Protein AF-F4BG54-F1 (afdb_monomer_lite)

pLDDT: mean 89.28, std 14.09, range [36.69, 98.31]

Sequence (123 aa):
MIAGISACSNSDRNLLLVADSDSDSGLAAVYVNGTDTIKGFVPNATIFNYTITGDLAGCTVATLNSDATLTSFSVNNSGTTYRGGIVVNCLNLGASTYTGTVSMTTTSGGYNYSGSLPVTITV

Foldseek 3Di:
DDDDDPCPDPQEAEFDKDWDAPQAQQKIKIFTDPQVPFAADDQLPWKKKKFKDFQLLQWWKWAAHSVRDTDDTDNHGIDIHGRGMMMTGRVVPDFDKTKIKMKMWTDGPNHIYIYMDIDIHGD

Organism: NCBI:txid622488

Secondary structure (DSSP, 8-state):
---------TTEEE--EEEEEETTTTEEEEEETTGGGSTT--TTT-EEEEEEEEGGGGSEEEEB-TTSPBPPPEE-SEEEEETTEEEEE-TTS-SSEEEEEEEEEEEETTEEEEEEEEEEEE-

Structure (mmCIF, N/CA/C/O backbone):
data_AF-F4BG54-F1
#
_entry.id   AF-F4BG54-F1
#
loop_
_atom_site.group_PDB
_atom_site.id
_atom_site.type_symbol
_atom_site.label_atom_id
_atom_site.label_alt_id
_atom_site.label_comp_id
_atom_site.label_asym_id
_atom_site.label_entity_id
_atom_site.label_seq_id
_atom_site.pdbx_PDB_ins_code
_atom_site.Cartn_x
_atom_site.Cartn_y
_atom_site.Cartn_z
_atom_site.occupancy
_atom_site.B_iso_or_equiv
_atom_site.auth_seq_id
_atom_site.auth_comp_id
_atom_site.auth_asym_id
_atom_site.auth_atom_id
_atom_site.pdbx_PDB_model_num
ATOM 1 N N . MET A 1 1 ? -11.645 -38.248 12.475 1.00 36.69 1 MET A N 1
ATOM 2 C CA . MET A 1 1 ? -10.819 -37.120 12.001 1.00 36.69 1 MET A CA 1
ATOM 3 C C . MET A 1 1 ? -11.780 -35.976 11.729 1.00 36.69 1 MET A C 1
ATOM 5 O O . MET A 1 1 ? -12.622 -36.100 10.853 1.00 36.69 1 MET A O 1
ATOM 9 N N . ILE A 1 2 ? -11.793 -34.982 12.617 1.00 37.44 2 ILE A N 1
ATOM 10 C CA . ILE A 1 2 ? -12.769 -33.887 12.621 1.00 37.44 2 ILE A CA 1
ATOM 11 C C . ILE A 1 2 ? -12.498 -32.995 11.409 1.00 37.44 2 ILE A C 1
ATOM 13 O O . ILE A 1 2 ? -11.390 -32.489 11.249 1.00 37.44 2 ILE A O 1
ATOM 17 N N . ALA A 1 3 ? -13.505 -32.850 10.549 1.00 40.59 3 ALA A N 1
ATOM 18 C CA . ALA A 1 3 ? -13.519 -31.856 9.491 1.00 40.59 3 ALA A CA 1
ATOM 19 C C . ALA A 1 3 ? -13.491 -30.472 10.151 1.00 40.59 3 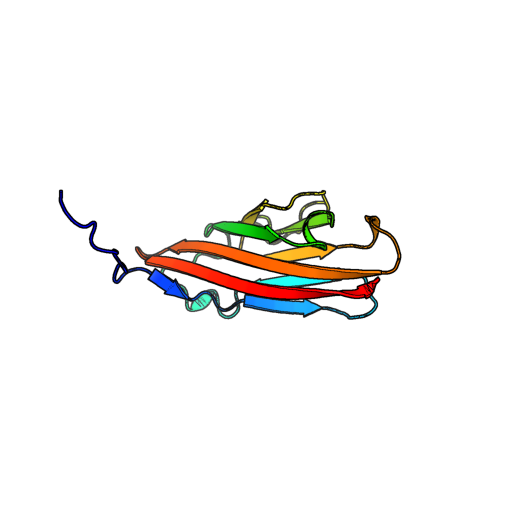ALA A C 1
ATOM 21 O O . ALA A 1 3 ? -14.397 -30.121 10.908 1.00 40.59 3 ALA A O 1
ATOM 22 N N . GLY A 1 4 ? -12.411 -29.728 9.918 1.00 41.00 4 GLY A N 1
ATOM 23 C CA . GLY A 1 4 ? -12.274 -28.355 10.376 1.00 41.00 4 GLY A CA 1
ATOM 24 C C . GLY A 1 4 ? -13.370 -27.514 9.743 1.00 41.00 4 GLY A C 1
ATOM 25 O O . GLY A 1 4 ? -13.367 -27.285 8.536 1.00 41.00 4 GLY A O 1
ATOM 26 N N . ILE A 1 5 ? -14.321 -27.093 10.569 1.00 47.72 5 ILE A N 1
ATOM 27 C CA . ILE A 1 5 ? -15.261 -26.026 10.256 1.00 47.72 5 ILE A CA 1
ATOM 28 C C . ILE A 1 5 ? -14.465 -24.843 9.693 1.00 47.72 5 ILE A C 1
ATOM 30 O O . ILE A 1 5 ? -13.593 -24.288 10.359 1.00 47.72 5 ILE A O 1
ATOM 34 N N . SER A 1 6 ? -14.722 -24.497 8.433 1.00 49.34 6 SER A N 1
ATOM 35 C CA . SER A 1 6 ? -14.261 -23.237 7.865 1.00 49.34 6 SER A CA 1
ATOM 36 C C . SER A 1 6 ? -14.987 -22.141 8.637 1.00 49.34 6 SER A C 1
ATOM 38 O O . SER A 1 6 ? -16.182 -21.912 8.452 1.00 49.34 6 SER A O 1
ATOM 40 N N . ALA A 1 7 ? -14.298 -21.556 9.612 1.00 45.62 7 ALA A N 1
ATOM 41 C CA . ALA A 1 7 ? -14.790 -20.412 10.347 1.00 45.62 7 ALA A CA 1
ATOM 42 C C . ALA A 1 7 ? -14.762 -19.206 9.402 1.00 45.62 7 ALA A C 1
ATOM 44 O O . ALA A 1 7 ? -13.809 -18.436 9.406 1.00 45.62 7 ALA A O 1
ATOM 45 N N . CYS A 1 8 ? -15.815 -19.021 8.603 1.00 49.19 8 CYS A N 1
ATOM 46 C CA . CYS A 1 8 ? -16.238 -17.666 8.270 1.00 49.19 8 CYS A CA 1
ATOM 47 C C . CYS A 1 8 ? -16.657 -17.045 9.601 1.00 49.19 8 CYS A C 1
ATOM 49 O O . CYS A 1 8 ? -17.771 -17.270 10.082 1.00 49.19 8 CYS A O 1
ATOM 51 N N . SER A 1 9 ? -15.719 -16.390 10.281 1.00 58.34 9 SER A N 1
ATOM 52 C CA . SER A 1 9 ? -16.033 -15.752 11.544 1.00 58.34 9 SER A CA 1
ATOM 53 C C . SER A 1 9 ? -17.026 -14.630 11.238 1.00 58.34 9 SER A C 1
ATOM 55 O O . SER A 1 9 ? -16.842 -13.864 10.295 1.00 58.34 9 SER A O 1
ATOM 57 N N . ASN A 1 10 ? -18.089 -14.494 12.033 1.00 61.78 10 ASN A N 1
ATOM 58 C CA . ASN A 1 10 ? -19.056 -13.384 11.924 1.00 61.78 10 ASN A CA 1
ATOM 59 C C . ASN A 1 10 ? -18.409 -11.987 12.138 1.00 61.78 10 ASN A C 1
ATOM 61 O O . ASN A 1 10 ? -19.099 -10.967 12.201 1.00 61.78 10 ASN A O 1
ATOM 65 N N . SER A 1 11 ? -17.085 -11.955 12.301 1.00 78.88 11 SER A N 1
ATOM 66 C CA . SER A 1 11 ? -16.246 -10.800 12.565 1.00 78.88 11 SER A CA 1
ATOM 67 C C . SER A 1 11 ? -15.445 -10.338 11.341 1.00 78.88 11 SER A C 1
ATOM 69 O O . SER A 1 11 ? -14.834 -9.273 11.421 1.00 78.88 11 SER A O 1
ATOM 71 N N . ASP A 1 12 ? -15.443 -11.083 10.231 1.00 87.44 12 ASP A N 1
ATOM 72 C CA . ASP A 1 12 ? -14.709 -10.704 9.021 1.00 87.44 12 ASP A CA 1
ATOM 73 C C . ASP A 1 12 ? -15.527 -9.725 8.164 1.00 87.44 12 ASP A C 1
ATOM 75 O O . ASP A 1 12 ? -16.711 -9.928 7.887 1.00 87.44 12 ASP A O 1
ATOM 79 N N . ARG A 1 13 ? -14.899 -8.619 7.761 1.00 92.50 13 ARG A N 1
ATOM 80 C CA . ARG A 1 13 ? -15.504 -7.526 6.994 1.00 92.50 13 ARG A CA 1
ATOM 81 C C . ARG A 1 13 ? -14.634 -7.158 5.796 1.00 92.50 13 ARG A C 1
ATOM 83 O O . ARG A 1 13 ? -13.417 -7.334 5.804 1.00 92.50 13 ARG A O 1
ATOM 90 N N . ASN A 1 14 ? -15.264 -6.612 4.764 1.00 93.12 14 ASN A N 1
ATOM 91 C CA . ASN A 1 14 ? -14.549 -6.154 3.579 1.00 93.12 14 ASN A CA 1
ATOM 92 C C . ASN A 1 14 ? -13.918 -4.769 3.814 1.00 93.12 14 ASN A C 1
ATOM 94 O O . ASN A 1 14 ? -14.567 -3.888 4.380 1.00 93.12 14 ASN A O 1
ATOM 98 N N . LEU A 1 15 ? -12.684 -4.567 3.348 1.00 94.69 15 LEU A N 1
ATOM 99 C CA . LEU A 1 15 ? -12.084 -3.249 3.132 1.00 94.69 15 LEU A CA 1
ATOM 100 C C . LEU A 1 15 ? -12.292 -2.860 1.679 1.00 94.69 15 LEU A C 1
ATOM 102 O O . LEU A 1 15 ? -11.878 -3.576 0.768 1.00 94.69 15 LEU A O 1
ATOM 106 N N . LEU A 1 16 ? -12.886 -1.694 1.463 1.00 95.62 16 LEU A N 1
ATOM 107 C CA . LEU A 1 16 ? -12.930 -1.108 0.137 1.00 95.62 16 LEU A CA 1
ATOM 108 C C . LEU A 1 16 ? -11.604 -0.395 -0.127 1.00 95.62 16 LEU A C 1
ATOM 110 O O . LEU A 1 16 ? -11.283 0.582 0.543 1.00 95.62 16 LEU A O 1
ATOM 114 N N . LEU A 1 17 ? -10.844 -0.889 -1.098 1.00 96.88 17 LEU A N 1
ATOM 115 C CA . LEU A 1 17 ? -9.619 -0.253 -1.569 1.00 96.88 17 LEU A CA 1
ATOM 116 C C . LEU A 1 17 ? -9.892 0.524 -2.853 1.00 96.88 17 LEU A C 1
ATOM 118 O O . LEU A 1 17 ? -10.654 0.074 -3.708 1.00 96.88 17 LEU A O 1
ATOM 122 N N . VAL A 1 18 ? -9.246 1.676 -2.984 1.00 96.25 18 VAL A N 1
ATOM 123 C CA . VAL A 1 18 ? -9.256 2.509 -4.188 1.00 96.25 18 VAL A CA 1
ATOM 124 C C . VAL A 1 18 ? -7.814 2.842 -4.552 1.00 96.25 18 VAL A C 1
ATOM 126 O O . VAL A 1 18 ? -6.972 3.021 -3.670 1.00 96.25 18 VAL A O 1
ATOM 129 N N . ALA A 1 19 ? -7.538 2.896 -5.851 1.00 94.31 19 ALA A N 1
ATOM 130 C CA . ALA A 1 19 ? -6.285 3.393 -6.393 1.00 94.31 19 ALA A CA 1
ATOM 131 C C . ALA A 1 19 ? -6.549 4.716 -7.108 1.00 94.31 19 ALA A C 1
ATOM 133 O O . ALA A 1 19 ? -7.471 4.810 -7.917 1.00 94.31 19 ALA A O 1
ATOM 134 N N . ASP A 1 20 ? -5.722 5.707 -6.811 1.00 91.44 20 ASP A N 1
ATOM 135 C CA . ASP A 1 20 ? -5.557 6.915 -7.604 1.00 91.44 20 ASP A CA 1
ATOM 136 C C . ASP A 1 20 ? -4.221 6.767 -8.339 1.00 91.44 20 ASP A C 1
ATOM 138 O O . ASP A 1 20 ? -3.144 6.843 -7.741 1.00 91.44 20 ASP A O 1
ATOM 142 N N . SER A 1 21 ? -4.303 6.383 -9.611 1.00 80.62 21 SER A N 1
ATOM 143 C CA . SER A 1 21 ? -3.150 6.223 -10.491 1.00 80.62 21 SER A CA 1
ATOM 144 C C . SER A 1 21 ? -3.183 7.325 -11.532 1.00 80.62 21 SER A C 1
ATOM 146 O O . SER A 1 21 ? -4.143 7.409 -12.302 1.00 80.62 21 SER A O 1
ATOM 148 N N . ASP A 1 22 ? -2.121 8.115 -11.600 1.00 72.56 22 ASP A N 1
ATOM 149 C CA . ASP A 1 22 ? -1.879 8.969 -12.752 1.00 72.56 22 ASP A CA 1
ATOM 150 C C . ASP A 1 22 ? -1.107 8.124 -13.770 1.00 72.56 22 ASP A C 1
ATOM 152 O O . ASP A 1 22 ? 0.032 7.714 -13.525 1.00 72.56 22 ASP A O 1
ATOM 156 N N . SER A 1 23 ? -1.791 7.755 -14.855 1.00 56.72 23 SER A N 1
ATOM 157 C CA . SER A 1 23 ? -1.400 6.687 -15.783 1.00 56.72 23 SER A CA 1
ATOM 158 C C . SER A 1 23 ? -0.077 6.912 -16.524 1.00 56.72 23 SER A C 1
ATOM 160 O O . SER A 1 23 ? 0.404 5.966 -17.137 1.00 56.72 23 SER A O 1
ATOM 162 N N . ASP A 1 24 ? 0.528 8.097 -16.422 1.00 64.06 24 ASP A N 1
ATOM 163 C CA . ASP A 1 24 ? 1.823 8.441 -17.030 1.00 64.06 24 ASP A CA 1
ATOM 164 C C . ASP A 1 24 ? 2.877 8.872 -15.993 1.00 64.06 24 ASP A C 1
ATOM 166 O O . ASP A 1 24 ? 3.994 9.259 -16.335 1.00 64.06 24 ASP A O 1
ATOM 170 N N . SER A 1 25 ? 2.540 8.824 -14.704 1.00 80.56 25 SER A N 1
ATOM 171 C CA . SER A 1 25 ? 3.434 9.278 -13.637 1.00 80.56 25 SER A CA 1
ATOM 172 C C . SER A 1 25 ? 4.371 8.183 -13.117 1.00 80.56 25 SER A C 1
ATOM 174 O O . SER A 1 25 ? 5.350 8.487 -12.435 1.00 80.56 25 SER A O 1
ATOM 176 N N . GLY A 1 26 ? 4.086 6.905 -13.393 1.00 90.44 26 GLY A N 1
ATOM 177 C CA . GLY A 1 26 ? 4.784 5.782 -12.767 1.00 90.44 26 GLY A CA 1
ATOM 178 C C . GLY A 1 26 ? 4.453 5.581 -11.282 1.00 90.44 26 GLY A C 1
ATOM 179 O O . GLY A 1 26 ? 5.141 4.806 -10.605 1.00 90.44 26 GLY A O 1
ATOM 180 N N . LEU A 1 27 ? 3.416 6.258 -10.767 1.00 94.25 27 LEU A N 1
ATOM 181 C CA . LEU A 1 27 ? 2.949 6.150 -9.386 1.00 94.25 27 LEU A CA 1
ATOM 182 C C . LEU A 1 27 ? 1.467 5.765 -9.297 1.00 94.25 27 LEU A C 1
ATOM 184 O O . LEU A 1 27 ? 0.648 6.112 -10.146 1.00 94.25 27 LEU A O 1
ATOM 188 N N . ALA A 1 28 ? 1.111 5.105 -8.197 1.00 95.06 28 ALA A N 1
ATOM 189 C CA . ALA A 1 28 ? -0.272 4.953 -7.765 1.00 95.06 28 ALA A CA 1
ATOM 190 C C . ALA A 1 28 ? -0.376 5.080 -6.244 1.00 95.06 28 ALA A C 1
ATOM 192 O O . ALA A 1 28 ? 0.331 4.397 -5.497 1.00 95.06 28 ALA A O 1
ATOM 193 N N . ALA A 1 29 ? -1.291 5.922 -5.774 1.00 95.31 29 ALA A N 1
ATOM 194 C CA . ALA A 1 29 ? -1.697 5.949 -4.378 1.00 95.31 29 ALA A CA 1
ATOM 195 C C . ALA A 1 29 ? -2.818 4.925 -4.171 1.00 95.31 29 ALA A C 1
ATOM 197 O O . ALA A 1 29 ? -3.845 4.982 -4.838 1.00 95.31 29 ALA A O 1
ATOM 198 N N . VAL A 1 30 ? -2.642 3.993 -3.237 1.00 96.56 30 VAL A N 1
ATOM 199 C CA . VAL A 1 30 ? -3.659 2.995 -2.885 1.00 96.56 30 VAL A CA 1
ATOM 200 C C . VAL A 1 30 ? -4.090 3.226 -1.454 1.00 96.56 30 VAL A C 1
ATOM 202 O O . VAL A 1 30 ? -3.255 3.251 -0.549 1.00 96.56 30 VAL A O 1
ATOM 205 N N . TYR A 1 31 ? -5.390 3.388 -1.239 1.00 95.62 31 TYR A N 1
ATOM 206 C CA . TYR A 1 31 ? -5.925 3.688 0.078 1.00 95.62 31 TYR A CA 1
ATOM 207 C C . TYR A 1 31 ? -7.258 3.002 0.363 1.00 95.62 31 TYR A C 1
ATOM 209 O O . TYR A 1 31 ? -8.016 2.636 -0.536 1.00 95.62 31 TYR A O 1
ATOM 217 N N . VAL A 1 32 ? -7.550 2.836 1.650 1.00 96.19 32 VAL A N 1
ATOM 218 C CA . VAL A 1 32 ? -8.853 2.388 2.136 1.00 96.19 32 VAL A CA 1
ATOM 219 C C . VAL A 1 32 ? -9.858 3.528 2.003 1.00 96.19 32 VAL A C 1
ATOM 221 O O . VAL A 1 32 ? -9.696 4.597 2.592 1.00 96.19 32 VAL A O 1
ATOM 224 N N . ASN A 1 33 ? -10.925 3.288 1.249 1.00 94.88 33 ASN A N 1
ATOM 225 C CA . ASN A 1 33 ? -12.034 4.217 1.105 1.00 94.88 33 ASN A CA 1
ATOM 226 C C . ASN A 1 33 ? -13.015 4.066 2.278 1.00 94.88 33 ASN A C 1
ATOM 228 O O . ASN A 1 33 ? -13.422 2.954 2.614 1.00 94.88 33 ASN A O 1
ATOM 232 N N . GLY A 1 34 ? -13.398 5.186 2.896 1.00 88.94 34 GLY A N 1
ATOM 233 C CA . GLY A 1 34 ? -14.350 5.206 4.011 1.00 88.94 34 GLY A CA 1
ATOM 234 C C . GLY A 1 34 ? -13.802 4.612 5.313 1.00 88.94 34 GLY A C 1
ATOM 235 O O . GLY A 1 34 ? -14.481 3.819 5.965 1.00 88.94 34 GLY A O 1
ATOM 236 N N . THR A 1 35 ? -12.569 4.953 5.704 1.00 88.06 35 THR A N 1
ATOM 237 C CA . THR A 1 35 ? -11.954 4.462 6.958 1.00 88.06 35 THR A CA 1
ATOM 238 C C . THR A 1 35 ? -12.762 4.793 8.217 1.00 88.06 35 THR A C 1
ATOM 240 O O . THR A 1 35 ? -12.719 4.044 9.186 1.00 88.06 35 THR A O 1
ATOM 243 N N . ASP A 1 36 ? -13.557 5.857 8.197 1.00 86.19 36 ASP A N 1
ATOM 244 C CA . ASP A 1 36 ? -14.504 6.248 9.244 1.00 86.19 36 ASP A CA 1
ATOM 245 C C . ASP A 1 36 ? -15.658 5.246 9.442 1.00 86.19 36 ASP A C 1
ATOM 247 O O . ASP A 1 36 ? -16.261 5.195 10.514 1.00 86.19 36 ASP A O 1
ATOM 251 N N . THR A 1 37 ? -15.925 4.390 8.452 1.00 87.88 37 THR A N 1
ATOM 252 C CA . THR A 1 37 ? -16.921 3.308 8.554 1.00 87.88 37 THR A CA 1
ATOM 253 C C . THR A 1 37 ? -16.385 2.055 9.259 1.00 87.88 37 THR A C 1
ATOM 255 O O . THR A 1 37 ? -17.155 1.170 9.648 1.00 87.88 37 THR A O 1
ATOM 258 N N . ILE A 1 38 ? -15.066 1.974 9.470 1.00 92.69 38 ILE A N 1
ATOM 259 C CA . ILE A 1 38 ? -14.424 0.897 10.223 1.00 92.69 38 ILE A CA 1
ATOM 260 C C . ILE A 1 38 ? -14.705 1.127 11.708 1.00 92.69 38 ILE A C 1
ATOM 262 O O . ILE A 1 38 ? -1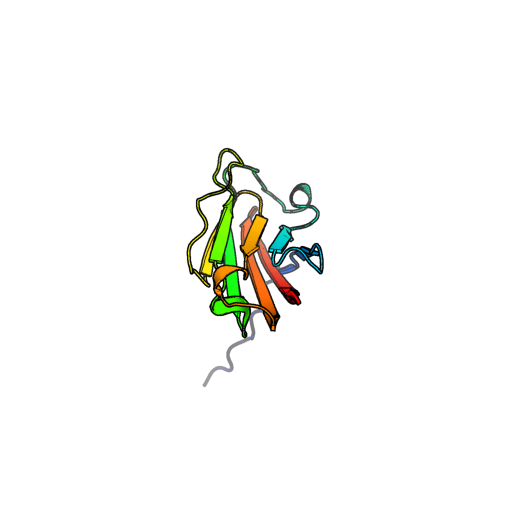4.258 2.098 12.322 1.00 92.69 38 ILE A O 1
ATOM 266 N N . LYS A 1 39 ? -15.435 0.199 12.328 1.00 91.62 39 LYS A N 1
ATOM 267 C CA . LYS A 1 39 ? -15.762 0.286 13.754 1.00 91.62 39 LYS A CA 1
ATOM 268 C C . LYS A 1 39 ? -14.478 0.329 14.587 1.00 91.62 39 LYS A C 1
ATOM 270 O O . LYS A 1 39 ? -13.694 -0.611 14.533 1.00 91.62 39 LYS A O 1
ATOM 275 N N . GLY A 1 40 ? -14.327 1.368 15.409 1.00 90.56 40 GLY A N 1
ATOM 276 C CA . GLY A 1 40 ? -13.162 1.553 16.282 1.00 90.56 40 GLY A CA 1
ATOM 277 C C . GLY A 1 40 ? -11.946 2.175 15.591 1.00 90.56 40 GLY A C 1
ATOM 278 O O . GLY A 1 40 ? -10.863 2.173 16.170 1.00 90.56 40 GLY A O 1
ATOM 279 N N . PHE A 1 41 ? -12.093 2.678 14.362 1.00 93.88 41 PHE A N 1
ATOM 280 C CA . PHE A 1 41 ? -11.018 3.363 13.654 1.00 93.88 41 PHE A CA 1
ATOM 281 C C . PHE A 1 41 ? -10.541 4.621 14.386 1.00 93.88 41 PHE A C 1
ATOM 283 O O . PHE A 1 41 ? -11.333 5.456 14.821 1.00 93.88 41 PHE A O 1
ATOM 290 N N . VAL A 1 42 ? -9.220 4.759 14.478 1.00 92.94 42 VAL A N 1
ATOM 291 C CA . VAL A 1 42 ? -8.518 5.926 15.006 1.00 92.94 42 VAL A CA 1
ATOM 292 C C . VAL A 1 42 ? -7.419 6.283 13.997 1.00 92.94 42 VAL A C 1
ATOM 294 O O . VAL A 1 42 ? -6.462 5.517 13.873 1.00 92.94 42 VAL A O 1
ATOM 297 N N . PRO A 1 43 ? -7.503 7.428 13.290 1.00 83.56 43 PRO A N 1
ATOM 298 C CA . PRO A 1 43 ? -6.629 7.765 12.160 1.00 83.56 43 PRO A CA 1
ATOM 299 C C . PRO A 1 43 ? -5.128 7.559 12.406 1.00 83.56 43 PRO A C 1
ATOM 301 O O . PRO A 1 43 ? -4.420 7.065 11.536 1.00 83.56 43 PRO A O 1
ATOM 304 N N . ASN A 1 44 ? -4.654 7.852 13.614 1.00 88.44 44 ASN A N 1
ATOM 305 C CA . ASN A 1 44 ? -3.227 7.854 13.941 1.00 88.44 44 ASN A CA 1
ATOM 306 C C . ASN A 1 44 ? -2.793 6.646 14.789 1.00 88.44 44 ASN A C 1
ATOM 308 O O . ASN A 1 44 ? -1.665 6.606 15.267 1.00 88.44 44 ASN A O 1
ATOM 312 N N . ALA A 1 45 ? -3.687 5.677 15.005 1.00 90.81 45 ALA A N 1
ATOM 313 C CA . ALA A 1 45 ? -3.414 4.491 15.822 1.00 90.81 45 ALA A CA 1
ATOM 314 C C . ALA A 1 45 ? -3.866 3.181 15.161 1.00 90.81 45 ALA A C 1
ATOM 316 O O . ALA A 1 45 ? -3.334 2.121 15.480 1.00 90.81 45 ALA A O 1
ATOM 317 N N . THR A 1 46 ? -4.827 3.224 14.235 1.00 94.44 46 THR A N 1
ATOM 318 C CA . THR A 1 46 ? -5.231 2.039 13.478 1.00 94.44 46 THR A CA 1
ATOM 319 C C . THR A 1 46 ? -4.193 1.727 12.409 1.00 94.44 46 THR A C 1
ATOM 321 O O . THR A 1 46 ? -3.991 2.496 11.467 1.00 94.44 46 THR A O 1
ATOM 324 N N . ILE A 1 47 ? -3.562 0.569 12.570 1.00 95.94 47 ILE A N 1
ATOM 325 C CA . ILE A 1 47 ? -2.548 0.043 11.664 1.00 95.94 47 ILE A CA 1
ATOM 326 C C . ILE A 1 47 ? -3.219 -0.844 10.619 1.00 95.94 47 ILE A C 1
ATOM 328 O O . ILE A 1 47 ? -4.063 -1.683 10.943 1.00 95.94 47 ILE A O 1
ATOM 332 N N . PHE A 1 48 ? -2.804 -0.682 9.370 1.00 97.75 48 PHE A N 1
ATOM 333 C CA . PHE A 1 48 ? -3.160 -1.554 8.262 1.00 97.75 48 PHE A CA 1
ATOM 334 C C . PHE A 1 48 ? -1.912 -2.298 7.820 1.00 97.75 48 PHE A C 1
ATOM 336 O O . PHE A 1 48 ? -0.889 -1.673 7.551 1.00 97.75 48 PHE A O 1
ATOM 343 N N . ASN A 1 49 ? -1.991 -3.620 7.729 1.00 98.31 49 ASN A N 1
ATOM 344 C CA . ASN A 1 49 ? -0.967 -4.402 7.054 1.00 98.31 49 ASN A CA 1
ATOM 345 C C . ASN A 1 49 ? -1.250 -4.358 5.559 1.00 98.31 49 ASN A C 1
ATOM 347 O O . ASN A 1 49 ? -2.410 -4.486 5.170 1.00 98.31 49 ASN A O 1
ATOM 351 N N . TYR A 1 50 ? -0.222 -4.222 4.731 1.00 98.00 50 TYR A N 1
ATOM 352 C CA . TYR A 1 50 ? -0.345 -4.303 3.282 1.00 98.00 50 TYR A CA 1
ATOM 353 C C . TYR A 1 50 ? 0.557 -5.393 2.706 1.00 98.00 50 TYR A C 1
ATOM 355 O O . TYR A 1 50 ? 1.564 -5.788 3.298 1.00 98.00 50 TYR A O 1
ATOM 363 N N . THR A 1 51 ? 0.193 -5.889 1.530 1.00 98.19 51 THR A N 1
ATOM 364 C CA . THR A 1 51 ? 1.006 -6.807 0.729 1.00 98.19 51 THR A CA 1
ATOM 365 C C . THR A 1 51 ? 0.810 -6.494 -0.748 1.00 98.19 51 THR A C 1
ATOM 367 O O . THR A 1 51 ? -0.310 -6.231 -1.183 1.00 98.19 51 THR A O 1
ATOM 370 N N . ILE A 1 52 ? 1.897 -6.527 -1.509 1.00 97.44 52 ILE A N 1
ATOM 371 C CA . ILE A 1 52 ? 1.963 -6.257 -2.941 1.00 97.44 52 ILE A CA 1
ATOM 372 C C . ILE A 1 52 ? 2.500 -7.507 -3.631 1.00 97.44 52 ILE A C 1
ATOM 374 O O . ILE A 1 52 ? 3.458 -8.131 -3.177 1.00 97.44 52 ILE A O 1
ATOM 378 N N . THR A 1 53 ? 1.868 -7.882 -4.735 1.00 97.25 53 THR A N 1
ATOM 379 C CA . THR A 1 53 ? 2.208 -9.075 -5.524 1.00 97.25 53 THR A CA 1
ATOM 380 C C . THR A 1 53 ? 2.249 -8.747 -7.014 1.00 97.25 53 THR A C 1
ATOM 382 O O . THR A 1 53 ? 1.798 -7.674 -7.417 1.00 97.25 53 THR A O 1
ATOM 385 N N . GLY A 1 54 ? 2.760 -9.674 -7.828 1.00 95.75 54 GLY A N 1
ATOM 386 C CA . GLY A 1 54 ? 2.955 -9.470 -9.266 1.00 95.75 54 GLY A CA 1
ATOM 387 C C . GLY A 1 54 ? 4.195 -8.631 -9.566 1.00 95.75 54 GLY A C 1
ATOM 388 O O . GLY A 1 54 ? 5.123 -8.571 -8.756 1.00 95.75 54 GLY A O 1
ATOM 389 N N . ASP A 1 55 ? 4.189 -7.954 -10.710 1.00 93.56 55 ASP A N 1
ATOM 390 C CA . ASP A 1 55 ? 5.310 -7.137 -11.188 1.00 93.56 55 ASP A CA 1
ATOM 391 C C . ASP A 1 55 ? 5.533 -5.903 -10.300 1.00 93.56 55 ASP A C 1
ATOM 393 O O . ASP A 1 55 ? 6.650 -5.400 -10.180 1.00 93.56 55 ASP A O 1
ATOM 397 N N . LEU A 1 56 ? 4.481 -5.461 -9.598 1.00 93.00 56 LEU A N 1
ATOM 398 C CA . LEU A 1 56 ? 4.542 -4.358 -8.635 1.00 93.00 56 LEU A CA 1
ATOM 399 C C . LEU A 1 56 ? 5.442 -4.647 -7.423 1.00 93.00 56 LEU A C 1
ATOM 401 O O . LEU A 1 56 ? 5.835 -3.714 -6.728 1.00 93.00 56 LEU A O 1
ATOM 405 N N . ALA A 1 57 ? 5.787 -5.910 -7.147 1.00 92.19 57 ALA A N 1
ATOM 406 C CA . ALA A 1 57 ? 6.621 -6.263 -5.996 1.00 92.19 57 ALA A CA 1
ATOM 407 C C . ALA A 1 57 ? 8.064 -5.725 -6.092 1.00 92.19 57 ALA A C 1
ATOM 409 O O . ALA A 1 57 ? 8.745 -5.642 -5.071 1.00 92.19 57 ALA A O 1
ATOM 410 N N . GLY A 1 58 ? 8.531 -5.360 -7.294 1.00 91.56 58 GLY A N 1
ATOM 411 C CA . GLY A 1 58 ? 9.827 -4.701 -7.501 1.00 91.56 58 GLY A CA 1
ATOM 412 C C . GLY A 1 58 ? 9.793 -3.176 -7.344 1.00 91.56 58 GLY A C 1
ATOM 413 O O . GLY A 1 58 ? 10.848 -2.535 -7.329 1.00 91.56 58 GLY A O 1
ATOM 414 N N . CYS A 1 59 ? 8.601 -2.581 -7.260 1.00 94.25 59 CYS A N 1
ATOM 415 C CA . CYS A 1 59 ? 8.441 -1.139 -7.140 1.00 94.25 59 CYS A CA 1
ATOM 416 C C . CYS A 1 59 ? 8.812 -0.670 -5.729 1.00 94.25 59 CYS A C 1
ATOM 418 O O . CYS A 1 59 ? 8.819 -1.430 -4.756 1.00 94.25 59 CYS A O 1
ATOM 420 N N . THR A 1 60 ? 9.127 0.612 -5.611 1.00 96.69 60 THR A N 1
ATOM 421 C CA . THR A 1 60 ? 9.318 1.241 -4.306 1.00 96.69 60 THR A CA 1
ATOM 422 C C . THR A 1 60 ? 7.982 1.658 -3.703 1.00 96.69 60 THR A C 1
ATOM 424 O O . THR A 1 60 ? 7.046 2.015 -4.414 1.00 96.69 60 THR A O 1
ATOM 427 N N . VAL A 1 61 ? 7.887 1.626 -2.378 1.00 96.94 61 VAL A N 1
ATOM 428 C CA . VAL A 1 61 ? 6.673 1.954 -1.631 1.00 96.94 61 VAL A CA 1
ATOM 429 C C . VAL A 1 61 ? 6.987 2.988 -0.562 1.00 96.94 61 VAL A C 1
ATOM 431 O O . VAL A 1 61 ? 7.986 2.876 0.153 1.00 96.94 61 VAL A O 1
ATOM 434 N N . ALA A 1 62 ? 6.114 3.984 -0.455 1.00 96.94 62 ALA A N 1
ATOM 435 C CA . ALA A 1 62 ? 6.014 4.880 0.685 1.00 96.94 62 ALA A CA 1
ATOM 436 C C . ALA A 1 62 ? 4.715 4.588 1.449 1.00 96.94 62 ALA A C 1
ATOM 438 O O . ALA A 1 62 ? 3.676 4.286 0.861 1.00 96.94 62 ALA A O 1
ATOM 439 N N . THR A 1 63 ? 4.771 4.671 2.772 1.00 97.25 63 THR A N 1
ATOM 440 C CA . THR A 1 63 ? 3.642 4.414 3.679 1.00 97.25 63 THR A CA 1
ATOM 441 C C . THR A 1 63 ? 3.318 5.676 4.463 1.00 97.25 63 THR A C 1
ATOM 443 O O . THR A 1 63 ? 4.137 6.591 4.522 1.00 97.25 63 THR A O 1
ATOM 446 N N . LEU A 1 64 ? 2.130 5.751 5.057 1.00 95.56 64 LEU A N 1
ATOM 447 C CA . LEU A 1 64 ? 1.768 6.854 5.939 1.00 95.56 64 LEU A CA 1
ATOM 448 C C . LEU A 1 64 ? 2.201 6.539 7.370 1.00 95.56 64 LEU A C 1
ATOM 450 O O . LEU A 1 64 ? 1.863 5.482 7.903 1.00 95.56 64 LEU A O 1
ATOM 454 N N . ASN A 1 65 ? 2.890 7.486 7.998 1.00 94.69 65 ASN A N 1
ATOM 455 C CA . ASN A 1 65 ? 3.177 7.502 9.427 1.00 94.69 65 ASN A CA 1
ATOM 456 C C . ASN A 1 65 ? 1.932 7.895 10.241 1.00 94.69 65 ASN A C 1
ATOM 458 O O . ASN A 1 65 ? 0.933 8.388 9.710 1.00 94.69 65 ASN A O 1
ATOM 462 N N . SER A 1 66 ? 2.007 7.737 11.564 1.00 92.69 66 SER A N 1
ATOM 463 C CA . SER A 1 66 ? 0.937 8.130 12.493 1.00 92.69 66 SER A CA 1
ATOM 464 C C . SER A 1 66 ? 0.637 9.634 12.495 1.00 92.69 66 SER A C 1
ATOM 466 O O . SER A 1 66 ? -0.400 10.045 12.996 1.00 92.69 66 SER A O 1
ATOM 468 N N . ASP A 1 67 ? 1.525 10.468 11.958 1.00 92.62 67 ASP A N 1
ATOM 469 C CA . ASP A 1 67 ? 1.327 11.911 11.766 1.00 92.62 67 ASP A CA 1
ATOM 470 C C . ASP A 1 67 ? 0.842 12.267 10.345 1.00 92.62 67 ASP A C 1
ATOM 472 O O . ASP A 1 67 ? 0.809 13.438 9.973 1.00 92.62 67 ASP A O 1
ATOM 476 N N . ALA A 1 68 ? 0.450 11.259 9.557 1.00 86.94 68 ALA A N 1
ATOM 477 C CA . ALA A 1 68 ? 0.040 11.365 8.159 1.00 86.94 68 ALA A CA 1
ATOM 478 C C . ALA A 1 68 ? 1.126 11.864 7.185 1.00 86.94 68 ALA A C 1
ATOM 480 O O . ALA A 1 68 ? 0.799 12.232 6.056 1.00 86.94 68 ALA A O 1
ATOM 481 N N . THR A 1 69 ? 2.402 11.839 7.575 1.00 94.50 69 THR A N 1
ATOM 482 C CA . THR A 1 69 ? 3.518 12.064 6.645 1.00 94.50 69 THR A CA 1
ATOM 483 C C . THR A 1 69 ? 3.859 10.788 5.874 1.00 94.50 69 THR A C 1
ATOM 485 O O . THR A 1 69 ? 3.672 9.681 6.381 1.00 94.50 69 THR A O 1
ATOM 488 N N . LEU A 1 70 ? 4.357 10.926 4.640 1.00 94.75 70 LEU A N 1
ATOM 489 C CA . LEU A 1 70 ? 4.864 9.791 3.867 1.00 94.75 70 LEU A CA 1
ATOM 490 C C . LEU A 1 70 ? 6.277 9.415 4.323 1.00 94.75 70 LEU A C 1
ATOM 492 O O . LEU A 1 70 ? 7.134 10.281 4.504 1.00 94.75 70 LEU A O 1
ATOM 496 N N . THR A 1 71 ? 6.538 8.118 4.455 1.00 96.56 71 THR A N 1
ATOM 497 C CA . THR A 1 71 ? 7.901 7.598 4.590 1.00 96.56 71 THR A CA 1
ATOM 498 C C . THR A 1 71 ? 8.690 7.801 3.297 1.00 96.56 71 THR A C 1
ATOM 500 O O . THR A 1 71 ? 8.125 7.987 2.220 1.00 96.56 71 THR A O 1
ATOM 503 N N . SER A 1 72 ? 10.015 7.680 3.376 1.00 95.62 72 SER A N 1
ATOM 504 C CA . SER A 1 72 ? 10.839 7.538 2.175 1.00 95.62 72 SER A CA 1
ATOM 505 C C . SER A 1 72 ? 10.426 6.302 1.371 1.00 95.62 72 SER A C 1
ATOM 507 O O . SER A 1 72 ? 10.039 5.278 1.943 1.00 95.62 72 SER A O 1
ATOM 509 N N . PHE A 1 73 ? 10.551 6.391 0.047 1.00 95.12 73 PHE A N 1
ATOM 510 C CA . PHE A 1 73 ? 10.348 5.259 -0.850 1.00 95.12 73 PHE A CA 1
ATOM 511 C C . PHE A 1 73 ? 11.433 4.201 -0.637 1.00 95.12 73 PHE A C 1
ATOM 513 O O . PHE A 1 73 ? 12.625 4.508 -0.614 1.00 95.12 73 PHE A O 1
ATOM 520 N N . SER A 1 74 ? 11.017 2.945 -0.498 1.00 94.44 74 SER A N 1
ATOM 521 C CA . SER A 1 74 ? 11.919 1.796 -0.375 1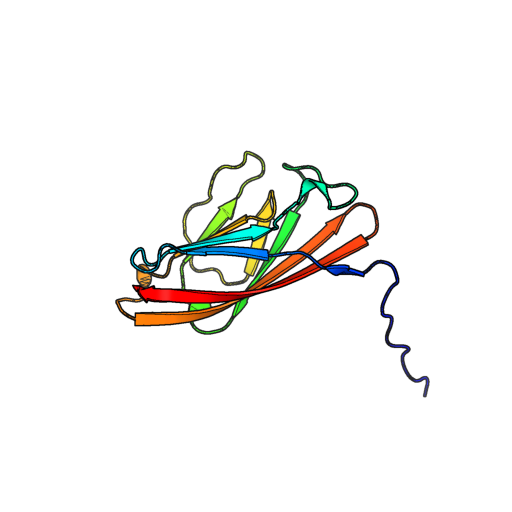.00 94.44 74 SER A CA 1
ATOM 522 C C . SER A 1 74 ? 11.328 0.583 -1.083 1.00 94.44 74 SER A C 1
ATOM 524 O O . SER A 1 74 ? 10.109 0.474 -1.182 1.00 94.44 74 SER A O 1
ATOM 526 N N . VAL A 1 75 ? 12.162 -0.323 -1.600 1.00 91.81 75 VAL A N 1
ATOM 527 C CA . VAL A 1 75 ? 11.661 -1.577 -2.182 1.00 91.81 75 VAL A CA 1
ATOM 528 C C . VAL A 1 75 ? 11.137 -2.441 -1.046 1.00 91.81 75 VAL A C 1
ATOM 530 O O . VAL A 1 75 ? 11.908 -3.004 -0.270 1.00 91.81 75 VAL A O 1
ATOM 533 N N . ASN A 1 76 ? 9.816 -2.499 -0.932 1.00 91.56 76 ASN A N 1
ATOM 534 C CA . ASN A 1 76 ? 9.149 -3.314 0.056 1.00 91.56 76 ASN A CA 1
ATOM 535 C C . ASN A 1 76 ? 7.779 -3.741 -0.467 1.00 91.56 76 ASN A C 1
ATOM 537 O O . ASN A 1 76 ? 6.960 -2.911 -0.848 1.00 91.56 76 ASN A O 1
ATOM 541 N N . ASN A 1 77 ? 7.527 -5.043 -0.476 1.00 92.50 77 ASN A N 1
ATOM 542 C CA . ASN A 1 77 ? 6.279 -5.618 -0.954 1.00 92.50 77 ASN A CA 1
ATOM 543 C C . ASN A 1 77 ? 5.313 -5.970 0.188 1.00 92.50 77 ASN A C 1
ATOM 545 O O . ASN A 1 77 ? 4.231 -6.482 -0.080 1.00 92.50 77 ASN A O 1
ATOM 549 N N . SER A 1 78 ? 5.667 -5.721 1.453 1.00 96.75 78 SER A N 1
ATOM 550 C CA . SER A 1 78 ? 4.754 -5.905 2.583 1.00 96.75 78 SER A CA 1
ATOM 551 C C . SER A 1 78 ? 5.153 -5.079 3.803 1.00 96.75 78 SER A C 1
ATOM 553 O O . SER A 1 78 ? 6.318 -4.782 4.045 1.00 96.75 78 SER A O 1
ATOM 555 N N . GLY A 1 79 ? 4.182 -4.708 4.624 1.00 96.75 79 GLY A N 1
ATOM 556 C CA . GLY A 1 79 ? 4.480 -3.951 5.830 1.00 96.75 79 GLY A CA 1
ATOM 557 C C . GLY A 1 79 ? 3.235 -3.376 6.457 1.00 96.75 79 GLY A C 1
ATOM 558 O O . GLY A 1 79 ? 2.135 -3.888 6.263 1.00 96.75 79 GLY A O 1
ATOM 559 N N . THR A 1 80 ? 3.417 -2.294 7.201 1.00 97.44 80 THR A N 1
ATOM 560 C CA . THR A 1 80 ? 2.335 -1.583 7.870 1.00 97.44 80 THR A CA 1
ATOM 561 C C . THR A 1 80 ? 2.230 -0.146 7.388 1.00 97.44 80 THR A C 1
ATOM 563 O O . THR A 1 80 ? 3.200 0.450 6.928 1.00 97.44 80 THR A O 1
ATOM 566 N N . THR A 1 81 ? 1.030 0.410 7.487 1.00 97.12 81 THR A N 1
ATOM 567 C CA . THR A 1 81 ? 0.751 1.820 7.230 1.00 97.12 81 THR A CA 1
ATOM 568 C C . THR A 1 81 ? -0.335 2.325 8.175 1.00 97.12 81 THR A C 1
ATOM 570 O O . THR A 1 81 ? -1.161 1.548 8.668 1.00 97.12 81 THR A O 1
ATOM 573 N N . TYR A 1 82 ? -0.361 3.629 8.417 1.00 95.31 82 TYR A N 1
ATOM 574 C CA . TYR A 1 82 ? -1.453 4.299 9.116 1.00 95.31 82 TYR A CA 1
ATOM 575 C C . TYR A 1 82 ? -2.492 4.818 8.124 1.00 95.31 82 TYR A C 1
ATOM 577 O O . TYR A 1 82 ? -2.225 4.986 6.934 1.00 95.31 82 TYR A O 1
ATOM 585 N N . ARG A 1 83 ? -3.722 5.044 8.607 1.00 91.31 83 ARG A N 1
ATOM 586 C CA . ARG A 1 83 ? -4.849 5.577 7.808 1.00 91.31 83 ARG A CA 1
ATOM 587 C C . ARG A 1 83 ? -5.211 4.751 6.561 1.00 91.31 83 ARG A C 1
ATOM 589 O O . ARG A 1 83 ? -6.038 5.188 5.770 1.00 91.31 83 ARG A O 1
ATOM 596 N N . GLY A 1 84 ? -4.618 3.567 6.404 1.00 93.94 84 GLY A N 1
ATOM 597 C CA . GLY A 1 84 ? -4.868 2.647 5.304 1.00 93.94 84 GLY A CA 1
ATOM 598 C C . GLY A 1 84 ? -4.377 3.145 3.952 1.00 93.94 84 GLY A C 1
ATOM 599 O O . GLY A 1 84 ? -5.031 2.830 2.972 1.00 93.94 84 GLY A O 1
ATOM 600 N N . GLY A 1 85 ? -3.295 3.932 3.881 1.00 95.06 85 GLY A N 1
ATOM 601 C CA . GLY A 1 85 ? -2.778 4.476 2.616 1.00 95.06 85 GLY A CA 1
ATOM 602 C C . GLY A 1 85 ? -1.322 4.105 2.333 1.00 95.06 85 GLY A C 1
ATOM 603 O O . GLY A 1 85 ? -0.486 4.159 3.230 1.00 95.06 85 GLY A O 1
ATOM 604 N N . ILE A 1 86 ? -1.003 3.761 1.089 1.00 97.06 86 ILE A N 1
ATOM 605 C CA . ILE A 1 86 ? 0.365 3.589 0.580 1.00 97.06 86 ILE A CA 1
ATOM 606 C C . ILE A 1 86 ? 0.509 4.285 -0.776 1.00 97.06 86 ILE A C 1
ATOM 608 O O . ILE A 1 86 ? -0.479 4.504 -1.473 1.00 97.06 86 ILE A O 1
ATOM 612 N N . VAL A 1 87 ? 1.740 4.589 -1.173 1.00 96.12 87 VAL A N 1
ATOM 613 C CA . VAL A 1 87 ? 2.076 5.047 -2.526 1.00 96.12 87 VAL A CA 1
ATOM 614 C C . VAL A 1 87 ? 3.069 4.069 -3.126 1.00 96.12 87 VAL A C 1
ATOM 616 O O . VAL A 1 87 ? 4.131 3.839 -2.552 1.00 96.12 87 VAL A O 1
ATOM 619 N N . VAL A 1 88 ? 2.721 3.497 -4.273 1.00 96.25 88 VAL A N 1
ATOM 620 C CA . VAL A 1 88 ? 3.571 2.599 -5.057 1.00 96.25 88 VAL A CA 1
ATOM 621 C C . VAL A 1 88 ? 4.204 3.407 -6.185 1.00 96.25 88 VAL A C 1
ATOM 623 O O . VAL A 1 88 ? 3.510 4.154 -6.867 1.00 96.25 88 VAL A O 1
ATOM 626 N N . ASN A 1 89 ? 5.513 3.274 -6.368 1.00 95.00 89 ASN A N 1
ATOM 627 C CA . ASN A 1 89 ? 6.304 4.002 -7.353 1.00 95.00 89 ASN A CA 1
ATOM 628 C C . ASN A 1 89 ? 7.222 3.031 -8.101 1.00 95.00 89 ASN A C 1
ATOM 630 O O . ASN A 1 89 ? 8.142 2.461 -7.508 1.00 95.00 89 ASN A O 1
ATOM 634 N N . CYS A 1 90 ? 6.977 2.877 -9.401 1.00 95.12 90 CYS A N 1
ATOM 635 C CA . CYS A 1 90 ? 7.697 1.954 -10.275 1.00 95.12 90 CYS A CA 1
ATOM 636 C C . CYS A 1 90 ? 8.759 2.638 -11.153 1.00 95.12 90 CYS A C 1
ATOM 638 O O . CYS A 1 90 ? 9.391 1.976 -11.976 1.00 95.12 90 CYS A O 1
ATOM 640 N N . LEU A 1 91 ? 9.021 3.937 -10.960 1.00 93.38 91 LEU A N 1
ATOM 641 C CA . LEU A 1 91 ? 10.020 4.692 -11.731 1.00 93.38 91 LEU A CA 1
ATOM 642 C C . LEU A 1 91 ? 11.445 4.122 -11.603 1.00 93.38 91 LEU A C 1
ATOM 644 O O . LEU A 1 91 ? 12.297 4.381 -12.449 1.00 93.38 91 LEU A O 1
ATOM 648 N N . ASN A 1 92 ? 11.716 3.319 -10.568 1.00 92.75 92 ASN A N 1
ATOM 649 C CA . ASN A 1 92 ? 13.004 2.655 -10.367 1.00 92.75 92 ASN A CA 1
ATOM 650 C C . ASN A 1 92 ? 13.256 1.462 -11.308 1.00 92.75 92 ASN A C 1
ATOM 652 O O . ASN A 1 92 ? 14.378 0.959 -11.335 1.00 92.75 92 ASN A O 1
ATOM 656 N N . LEU A 1 93 ? 12.239 0.980 -12.026 1.00 91.31 93 LEU A N 1
ATOM 657 C CA . LEU A 1 93 ? 12.311 -0.254 -12.817 1.00 91.31 93 LEU A CA 1
ATOM 658 C C . LEU A 1 93 ? 12.459 -0.020 -14.332 1.00 91.31 93 LEU A C 1
ATOM 660 O O . LEU A 1 93 ? 12.746 -0.962 -15.068 1.00 91.31 93 LEU A O 1
ATOM 664 N N . GLY A 1 94 ? 12.334 1.228 -14.796 1.00 90.12 94 GLY A N 1
ATOM 665 C CA . GLY A 1 94 ? 12.361 1.593 -16.218 1.00 90.12 94 GLY A CA 1
ATOM 666 C C . GLY A 1 94 ? 10.973 1.596 -16.871 1.00 90.12 94 GLY A C 1
ATOM 667 O O . GLY A 1 94 ? 9.986 1.192 -16.258 1.00 90.12 94 GLY A O 1
ATOM 668 N N . ALA A 1 95 ? 10.901 2.076 -18.116 1.00 92.88 95 ALA A N 1
ATOM 669 C CA . ALA A 1 95 ? 9.645 2.237 -18.852 1.00 92.88 95 ALA A CA 1
ATOM 670 C C . ALA A 1 95 ? 9.008 0.880 -19.187 1.00 92.88 95 ALA A C 1
ATOM 672 O O . ALA A 1 95 ? 9.610 0.057 -19.883 1.00 92.88 95 ALA A O 1
ATOM 673 N N . SER A 1 96 ? 7.809 0.644 -18.658 1.00 93.75 96 SER A N 1
ATOM 674 C CA . SER A 1 96 ? 7.013 -0.570 -18.857 1.00 93.75 96 SER A CA 1
ATOM 675 C C . SER A 1 96 ? 5.632 -0.396 -18.216 1.00 93.75 96 SER A C 1
ATOM 677 O O . SER A 1 96 ? 5.375 0.569 -17.495 1.00 93.75 96 SER A O 1
ATOM 679 N N . THR A 1 97 ? 4.757 -1.375 -18.424 1.00 94.06 97 THR A N 1
ATOM 680 C CA . THR A 1 97 ? 3.522 -1.534 -17.655 1.00 94.06 97 THR A CA 1
ATOM 681 C C . THR A 1 97 ? 3.728 -2.606 -16.589 1.00 94.06 97 THR A C 1
ATOM 683 O O . THR A 1 97 ? 4.045 -3.752 -16.905 1.00 94.06 97 THR A O 1
ATOM 686 N N . TYR A 1 98 ? 3.521 -2.238 -15.328 1.00 94.06 98 TYR A N 1
ATOM 687 C CA . TYR A 1 98 ? 3.628 -3.114 -14.166 1.00 94.06 98 TYR A CA 1
ATOM 688 C C . TYR A 1 98 ? 2.235 -3.429 -13.636 1.00 94.06 98 TYR A C 1
ATOM 690 O O . TYR A 1 98 ? 1.460 -2.523 -13.319 1.00 94.06 98 TYR A O 1
ATOM 698 N N . THR A 1 99 ? 1.916 -4.717 -13.518 1.00 95.06 99 THR A N 1
ATOM 699 C CA . THR A 1 99 ? 0.619 -5.174 -13.008 1.00 95.06 99 THR A CA 1
ATOM 700 C C . THR A 1 99 ? 0.788 -5.975 -11.730 1.00 95.06 99 THR A C 1
ATOM 702 O O . THR A 1 99 ? 1.767 -6.695 -11.535 1.00 95.06 99 THR A O 1
ATOM 705 N N . GLY A 1 100 ? -0.163 -5.841 -10.815 1.00 95.88 100 GLY A N 1
ATOM 706 C CA . GLY A 1 100 ? -0.092 -6.540 -9.546 1.00 95.88 100 GLY A CA 1
ATOM 707 C C . GLY A 1 100 ? -1.343 -6.369 -8.710 1.00 95.88 100 GLY A C 1
ATOM 708 O O . GLY A 1 100 ? -2.326 -5.772 -9.138 1.00 95.88 100 GLY A O 1
ATOM 709 N N . THR A 1 101 ? -1.312 -6.915 -7.500 1.00 97.62 101 THR A N 1
ATOM 710 C CA . THR A 1 101 ? -2.410 -6.770 -6.537 1.00 97.62 101 THR A CA 1
ATOM 711 C C . THR A 1 101 ? -1.883 -6.172 -5.249 1.00 97.62 101 THR A C 1
ATOM 713 O O . THR A 1 101 ? -0.908 -6.682 -4.693 1.00 97.62 101 THR A O 1
ATOM 716 N N . VAL A 1 102 ? -2.563 -5.136 -4.759 1.00 97.81 102 VAL A N 1
ATOM 717 C CA . VAL A 1 102 ? -2.373 -4.591 -3.415 1.00 97.81 102 VAL A CA 1
ATOM 718 C C . VAL A 1 102 ? -3.475 -5.136 -2.523 1.00 97.81 102 VAL A C 1
ATOM 720 O O . VAL A 1 102 ? -4.655 -4.980 -2.818 1.00 97.81 102 VAL A O 1
ATOM 723 N N . SER A 1 103 ? -3.095 -5.783 -1.429 1.00 98.19 103 SER A N 1
ATOM 724 C CA . SER A 1 103 ? -4.021 -6.255 -0.400 1.00 98.19 103 SER A CA 1
ATOM 725 C C . SER A 1 103 ? -3.756 -5.529 0.903 1.00 98.19 103 SER A C 1
ATOM 727 O O . SER A 1 103 ? -2.599 -5.259 1.221 1.00 98.19 103 SER A O 1
ATOM 729 N N . MET A 1 104 ? -4.806 -5.240 1.668 1.00 98.25 104 MET A N 1
ATOM 730 C CA . MET A 1 104 ? -4.683 -4.686 3.011 1.00 98.25 104 MET A CA 1
ATOM 731 C C . MET A 1 104 ? -5.540 -5.443 4.012 1.00 98.25 104 MET A C 1
ATOM 733 O O . MET A 1 104 ? -6.605 -5.959 3.675 1.00 98.25 104 MET A O 1
ATOM 737 N N . THR A 1 105 ? -5.082 -5.472 5.261 1.00 97.44 105 THR A N 1
ATOM 738 C CA . THR A 1 105 ? -5.846 -5.985 6.398 1.00 97.44 105 THR A CA 1
ATOM 739 C C . THR A 1 105 ? -5.712 -5.074 7.610 1.00 97.44 105 THR A C 1
ATOM 741 O O . THR A 1 105 ? -4.692 -4.415 7.799 1.00 97.44 105 THR A O 1
ATOM 744 N N . THR A 1 106 ? -6.730 -5.040 8.462 1.00 96.81 106 THR A N 1
ATOM 745 C CA . THR A 1 106 ? -6.654 -4.410 9.786 1.00 96.81 106 THR A CA 1
ATOM 746 C C . THR A 1 106 ? -7.597 -5.112 10.755 1.00 96.81 106 THR A C 1
ATOM 748 O O . THR A 1 106 ? -8.562 -5.747 10.334 1.00 96.81 106 THR A O 1
ATOM 751 N N . THR A 1 107 ? -7.356 -4.973 12.053 1.00 94.62 107 THR A N 1
ATOM 752 C CA . THR A 1 107 ? -8.284 -5.425 13.092 1.00 94.62 107 THR A CA 1
ATOM 753 C C . THR A 1 107 ? -8.689 -4.217 13.920 1.00 94.62 107 THR A C 1
ATOM 755 O O . THR A 1 107 ? -7.839 -3.515 14.464 1.00 94.62 107 THR A O 1
ATOM 758 N N . SER A 1 108 ? -9.993 -3.960 14.018 1.00 93.19 108 SER A N 1
ATOM 759 C CA . SER A 1 108 ? -10.516 -2.824 14.778 1.00 93.19 108 SER A CA 1
ATOM 760 C C . SER A 1 108 ? -11.924 -3.090 15.307 1.00 93.19 108 SER A C 1
ATOM 762 O O . SER A 1 108 ? -12.732 -3.772 14.674 1.00 93.19 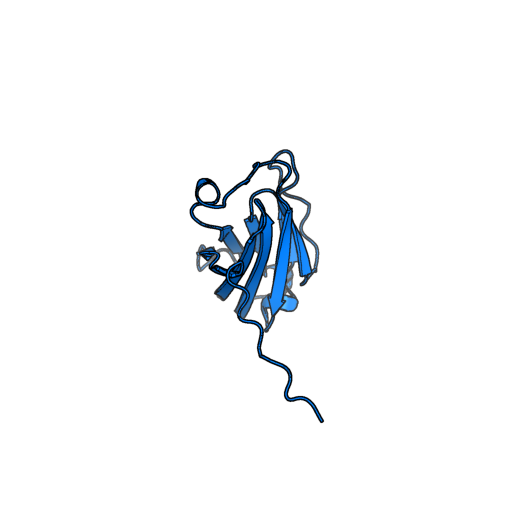108 SER A O 1
ATOM 764 N N . GLY A 1 109 ? -12.216 -2.608 16.519 1.00 91.25 109 GLY A N 1
ATOM 765 C CA . GLY A 1 109 ? -13.541 -2.736 17.138 1.00 91.25 109 GLY A CA 1
ATOM 766 C C . GLY A 1 109 ? -14.044 -4.1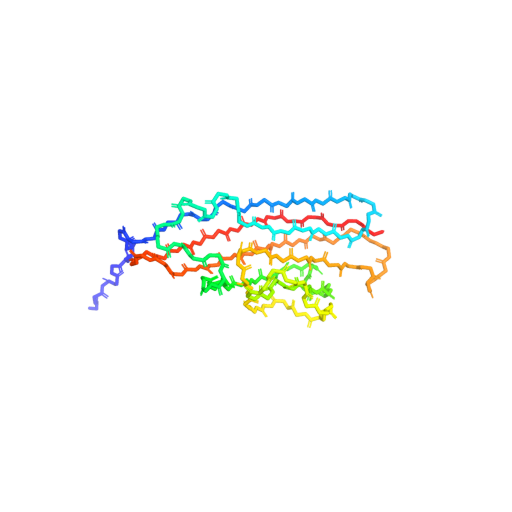77 17.331 1.00 91.25 109 GLY A C 1
ATOM 767 O O . GLY A 1 109 ? -15.260 -4.376 17.418 1.00 91.25 109 GLY A O 1
ATOM 768 N N . GLY A 1 110 ? -13.133 -5.158 17.376 1.00 91.38 110 GLY A N 1
ATOM 769 C CA . GLY A 1 110 ? -13.435 -6.594 17.471 1.00 91.38 110 GLY A CA 1
ATOM 770 C C . GLY A 1 110 ? -13.707 -7.296 16.133 1.00 91.38 110 GLY A C 1
ATOM 771 O O . GLY A 1 110 ? -14.164 -8.436 16.141 1.00 91.38 110 GLY A O 1
ATOM 772 N N . TYR A 1 111 ? -13.447 -6.630 15.005 1.00 93.44 111 TYR A N 1
ATOM 773 C CA . TYR A 1 111 ? -13.627 -7.160 13.651 1.00 93.44 111 TYR A CA 1
ATOM 774 C C . TYR A 1 111 ? -12.293 -7.233 12.914 1.00 93.44 111 TYR A C 1
ATOM 776 O O . TYR A 1 111 ? -11.428 -6.379 13.127 1.00 93.44 111 TYR A O 1
ATOM 784 N N . ASN A 1 112 ? -12.158 -8.206 12.017 1.00 94.38 112 ASN A N 1
ATOM 785 C CA . ASN A 1 112 ? -11.070 -8.254 11.048 1.00 94.38 112 ASN A CA 1
ATOM 786 C C . ASN A 1 112 ? -11.580 -7.678 9.736 1.00 94.38 112 ASN A C 1
ATOM 788 O O . ASN A 1 112 ? -12.673 -8.011 9.289 1.00 94.38 112 ASN A O 1
ATOM 792 N N . TYR A 1 113 ? -10.789 -6.827 9.111 1.00 95.75 113 TYR A N 1
ATOM 793 C CA . TYR A 1 113 ? -11.107 -6.243 7.826 1.00 95.75 113 TYR A CA 1
ATOM 794 C C . TYR A 1 113 ? -10.034 -6.638 6.821 1.00 95.75 113 TYR A C 1
ATOM 796 O O . TYR A 1 113 ? -8.847 -6.604 7.145 1.00 95.75 113 TYR A O 1
ATOM 804 N N . SER A 1 114 ? -10.440 -6.996 5.607 1.00 96.81 114 SER A N 1
ATOM 805 C CA . SER A 1 114 ? -9.516 -7.349 4.526 1.00 96.81 114 SER A CA 1
ATOM 806 C C . SER A 1 114 ? -10.049 -6.911 3.169 1.00 96.81 114 SER A C 1
ATOM 808 O O . SER A 1 114 ? -11.259 -6.895 2.967 1.00 96.81 114 SER A O 1
ATOM 810 N N . GLY A 1 115 ? -9.160 -6.547 2.250 1.00 96.62 115 GLY A N 1
ATOM 811 C CA . GLY A 1 115 ? -9.518 -6.186 0.880 1.00 96.62 115 GLY A CA 1
ATOM 812 C C . GLY A 1 115 ? -8.320 -6.283 -0.054 1.00 96.62 115 GLY A C 1
ATOM 813 O O . GLY A 1 115 ? -7.175 -6.187 0.392 1.00 96.62 115 GLY A O 1
ATOM 814 N N . SER A 1 116 ? -8.592 -6.460 -1.345 1.00 97.44 116 SER A N 1
ATOM 815 C CA . SER A 1 116 ? -7.582 -6.571 -2.399 1.00 97.44 116 SER A CA 1
ATOM 816 C C . SER A 1 116 ? -8.014 -5.784 -3.629 1.00 97.44 116 SER A C 1
ATOM 818 O O . SER A 1 116 ? -9.193 -5.777 -3.982 1.00 97.44 116 SER A O 1
ATOM 820 N N . LEU A 1 117 ? -7.056 -5.135 -4.285 1.00 97.00 117 LEU A N 1
ATOM 821 C CA . LEU A 1 117 ? 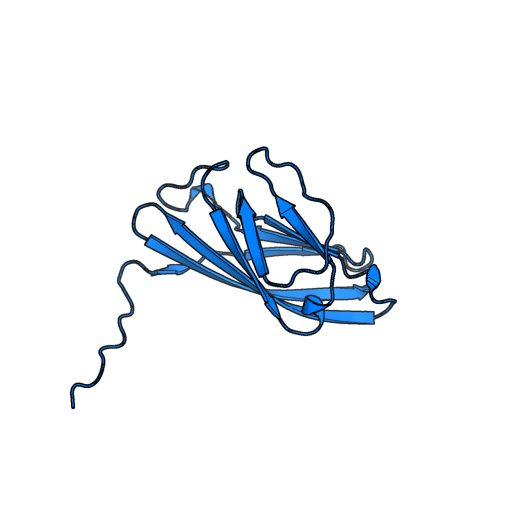-7.265 -4.312 -5.468 1.00 97.00 117 LEU A CA 1
ATOM 822 C C . LEU A 1 117 ? -6.197 -4.637 -6.522 1.00 97.00 117 LEU A C 1
ATOM 824 O O . LEU A 1 117 ? -5.005 -4.505 -6.222 1.00 97.00 117 LEU A O 1
ATOM 828 N N . PRO A 1 118 ? -6.580 -5.050 -7.743 1.00 96.75 118 PRO A N 1
ATOM 829 C CA . PRO A 1 118 ? -5.648 -5.092 -8.860 1.00 96.75 118 PRO A CA 1
ATOM 830 C C . PRO A 1 118 ? -5.238 -3.667 -9.247 1.00 96.75 118 PRO A C 1
ATOM 832 O O . PRO A 1 118 ? -6.082 -2.784 -9.385 1.00 96.75 118 PRO A O 1
ATOM 835 N N . VAL A 1 119 ? -3.938 -3.450 -9.427 1.00 95.06 119 VAL A N 1
ATOM 836 C CA . VAL A 1 119 ? -3.345 -2.152 -9.763 1.00 95.06 119 VAL A CA 1
ATOM 837 C C . VAL A 1 119 ? -2.471 -2.314 -11.002 1.00 95.06 119 VAL A C 1
ATOM 839 O O . VAL A 1 119 ? -1.772 -3.316 -11.163 1.00 95.06 119 VAL A O 1
ATOM 842 N N . THR A 1 120 ? -2.535 -1.326 -11.889 1.00 94.62 120 THR A N 1
ATOM 843 C CA . THR A 1 120 ? -1.694 -1.220 -13.085 1.00 94.62 120 THR A CA 1
ATOM 844 C C . THR A 1 120 ? -1.013 0.140 -13.068 1.00 94.62 120 THR A C 1
ATOM 846 O O . THR A 1 120 ? -1.683 1.149 -12.866 1.00 94.62 120 THR A O 1
ATOM 849 N N . ILE A 1 121 ? 0.306 0.159 -13.252 1.00 93.81 121 ILE A N 1
ATOM 850 C CA . ILE A 1 121 ? 1.121 1.376 -13.302 1.00 93.81 121 ILE A CA 1
ATOM 851 C C . ILE A 1 121 ? 1.923 1.348 -14.597 1.00 93.81 121 ILE A C 1
ATOM 853 O O . ILE A 1 121 ? 2.613 0.366 -14.864 1.00 93.81 121 ILE A O 1
ATOM 857 N N . THR A 1 122 ? 1.856 2.423 -15.375 1.00 93.19 122 THR A N 1
ATOM 858 C CA . THR A 1 122 ? 2.696 2.611 -16.562 1.00 93.19 122 THR A CA 1
ATOM 859 C C . THR A 1 122 ? 3.726 3.699 -16.274 1.00 93.19 122 THR A C 1
ATOM 861 O O . THR A 1 122 ? 3.408 4.706 -15.637 1.00 93.19 122 THR A O 1
ATOM 864 N N . VAL A 1 123 ? 4.968 3.435 -16.685 1.00 91.06 123 VAL A N 1
ATOM 865 C CA . VAL A 1 123 ? 6.134 4.329 -16.599 1.00 91.06 123 VAL A CA 1
ATOM 866 C C . VAL A 1 123 ? 6.581 4.714 -17.998 1.00 91.06 123 VAL A C 1
ATOM 868 O O . VAL A 1 123 ? 6.681 3.782 -18.832 1.00 91.06 123 VAL A O 1
#

Radius of gyration: 15.59 Å; chains: 1; bounding box: 32×49×36 Å